Protein AF-A0A453T5A2-F1 (afdb_monomer_lite)

Radius of gyration: 12.83 Å; chains: 1; bounding box: 34×13×29 Å

Foldseek 3Di:
DFEEPDDWDFDDPVDPDDGDGGDQVVSQVVSCVVPVGGYDDCPCCVPVND

InterPro domains:
  IPR029058 Alpha/Beta hydrolase fold [G3DSA:3.40.50.1820] (1-50)
  IPR042269 Serine carboxypeptidase S28, SKS domain [G3DSA:1.20.120.980] (9-21)

pLDDT: mean 94.62, std 3.25, range [79.69, 98.06]

Organism: Aegilops tauschii subsp. strangulata (NCBI:txid200361)

Structure (mmCIF, N/CA/C/O backbone):
data_AF-A0A453T5A2-F1
#
_entry.id   AF-A0A453T5A2-F1
#
loop_
_atom_site.group_PDB
_atom_site.id
_atom_site.type_symbol
_atom_site.label_atom_id
_atom_site.label_alt_id
_atom_site.label_comp_id
_atom_site.label_asym_id
_atom_site.label_entity_id
_atom_site.label_seq_id
_atom_site.pdbx_PDB_ins_code
_atom_site.Cartn_x
_atom_site.Cartn_y
_atom_site.Cartn_z
_atom_site.occupancy
_atom_site.B_iso_or_equiv
_atom_site.auth_seq_id
_atom_site.auth_comp_id
_atom_site.auth_asym_id
_atom_site.auth_atom_id
_atom_site.pdbx_PDB_model_num
ATOM 1 N N . ALA A 1 1 ? -5.234 -10.609 -1.713 1.00 82.12 1 ALA A N 1
ATOM 2 C CA . ALA A 1 1 ? -6.498 -10.388 -0.982 1.00 82.12 1 ALA A CA 1
ATOM 3 C C . ALA A 1 1 ? -7.246 -9.189 -1.551 1.00 82.12 1 ALA A C 1
ATOM 5 O O . ALA A 1 1 ? -6.593 -8.219 -1.932 1.00 82.12 1 ALA A O 1
ATOM 6 N N . CYS A 1 2 ? -8.578 -9.272 -1.629 1.00 94.25 2 CYS A N 1
ATOM 7 C CA . CYS A 1 2 ? -9.412 -8.313 -2.371 1.00 94.25 2 CYS A CA 1
ATOM 8 C C . CYS A 1 2 ? -10.556 -7.674 -1.574 1.00 94.25 2 CYS A C 1
ATOM 10 O O . CYS A 1 2 ? -11.278 -6.848 -2.121 1.00 94.25 2 CYS A O 1
ATOM 12 N N . THR A 1 3 ? -10.707 -8.025 -0.299 1.00 95.00 3 THR A N 1
ATOM 13 C CA . THR A 1 3 ? -11.721 -7.448 0.589 1.00 95.00 3 THR A CA 1
ATOM 14 C C . THR A 1 3 ? -11.039 -6.807 1.792 1.00 95.00 3 THR A C 1
ATOM 16 O O . THR A 1 3 ? -10.579 -5.676 1.682 1.00 95.00 3 THR A O 1
ATOM 19 N N . GLU A 1 4 ? -10.918 -7.528 2.902 1.00 94.56 4 GLU A N 1
ATOM 20 C CA . GLU A 1 4 ? -10.491 -6.977 4.192 1.00 94.56 4 GLU A CA 1
ATOM 21 C C . GLU A 1 4 ? -9.016 -7.265 4.477 1.00 94.56 4 GLU A C 1
ATOM 23 O O . GLU A 1 4 ? -8.263 -6.357 4.807 1.00 94.56 4 GLU A O 1
ATOM 28 N N . MET A 1 5 ? -8.567 -8.512 4.278 1.00 93.56 5 MET A N 1
ATOM 29 C CA . MET A 1 5 ? -7.197 -8.948 4.604 1.00 93.56 5 MET A CA 1
ATOM 30 C C . MET A 1 5 ? -6.140 -8.486 3.595 1.00 93.56 5 MET A C 1
ATOM 32 O O . MET A 1 5 ? -5.428 -9.299 3.006 1.00 93.56 5 MET A O 1
ATOM 36 N N . VAL A 1 6 ? -6.030 -7.184 3.341 1.00 94.31 6 VAL A N 1
ATOM 37 C CA . VAL A 1 6 ? -5.031 -6.634 2.421 1.00 94.31 6 VAL A CA 1
ATOM 38 C C . VAL A 1 6 ? -3.700 -6.440 3.131 1.00 94.31 6 VAL A C 1
ATOM 40 O O .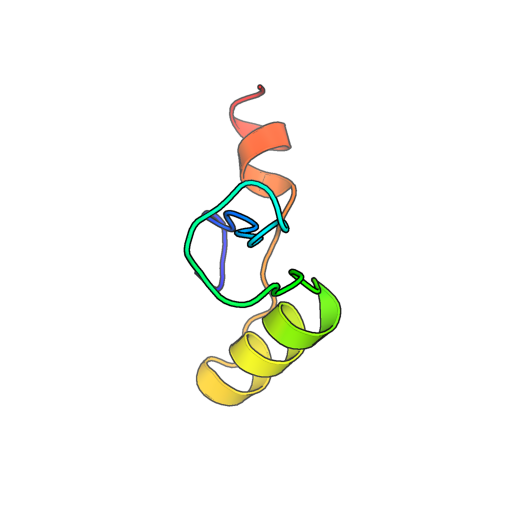 VAL A 1 6 ? -3.498 -5.471 3.847 1.00 94.31 6 VAL A O 1
ATOM 43 N N . MET A 1 7 ? -2.769 -7.356 2.868 1.00 93.38 7 MET A N 1
ATOM 44 C CA . MET A 1 7 ? -1.377 -7.228 3.292 1.00 93.38 7 MET A CA 1
ATOM 45 C C . MET A 1 7 ? -0.530 -6.687 2.129 1.00 93.38 7 MET A C 1
ATOM 47 O O . MET A 1 7 ? -0.430 -7.367 1.094 1.00 93.38 7 MET A O 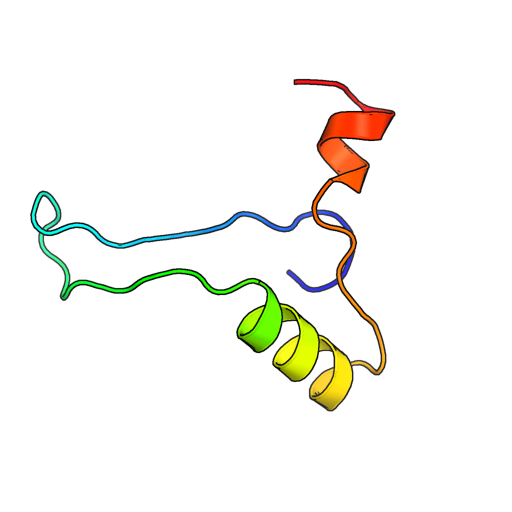1
ATOM 51 N N . PRO A 1 8 ? 0.031 -5.470 2.246 1.00 92.31 8 PRO A N 1
ATOM 52 C CA . PRO A 1 8 ? 0.959 -4.927 1.266 1.00 92.31 8 PRO A CA 1
ATOM 53 C C . PRO A 1 8 ? 2.302 -5.652 1.393 1.00 92.31 8 PRO A C 1
ATOM 55 O O . PRO A 1 8 ? 2.946 -5.616 2.436 1.00 92.31 8 PRO A O 1
ATOM 58 N N . MET A 1 9 ? 2.709 -6.345 0.331 1.00 91.62 9 MET A N 1
ATOM 59 C CA . MET A 1 9 ? 4.000 -7.031 0.258 1.00 91.62 9 MET A CA 1
ATOM 60 C C . MET A 1 9 ? 4.897 -6.276 -0.710 1.00 91.62 9 MET A C 1
ATOM 62 O O . MET A 1 9 ? 4.499 -6.012 -1.846 1.00 91.62 9 MET A O 1
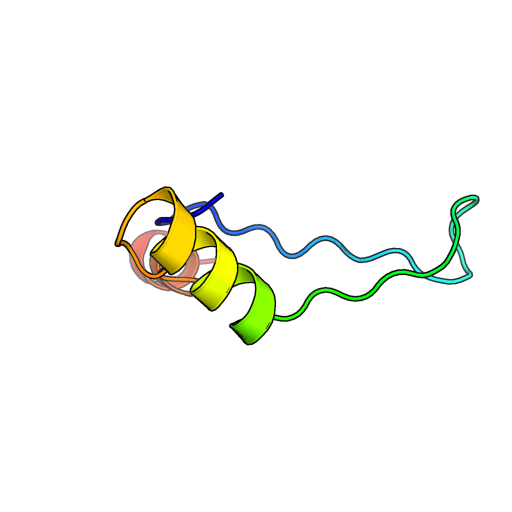ATOM 66 N N . THR A 1 10 ? 6.097 -5.944 -0.258 1.00 94.50 10 THR A N 1
ATOM 67 C CA . THR A 1 10 ? 7.133 -5.309 -1.066 1.00 94.50 10 THR A CA 1
ATOM 68 C C . THR A 1 10 ? 8.407 -6.131 -0.982 1.00 94.50 10 THR A C 1
ATOM 70 O O . THR A 1 10 ? 8.617 -6.905 -0.047 1.00 94.50 10 THR A O 1
ATOM 73 N N . VAL A 1 11 ? 9.254 -5.979 -1.988 1.00 96.50 11 VAL A N 1
ATOM 74 C CA . VAL A 1 11 ? 10.564 -6.611 -2.058 1.00 96.50 11 VAL A CA 1
ATOM 75 C C . VAL A 1 11 ? 11.586 -5.492 -2.181 1.00 96.50 11 VAL A C 1
ATOM 77 O O . VAL A 1 11 ? 11.575 -4.746 -3.162 1.00 96.50 11 VAL A O 1
ATOM 80 N N . SER A 1 12 ? 12.429 -5.346 -1.160 1.00 94.62 12 SER A N 1
ATOM 81 C CA . SER A 1 12 ? 13.516 -4.367 -1.128 1.00 94.62 12 SER A CA 1
ATOM 82 C C . SER A 1 12 ? 14.823 -4.974 -1.648 1.00 94.62 12 SER A C 1
ATOM 84 O O . SER A 1 12 ? 14.960 -6.195 -1.769 1.00 94.62 12 SER A O 1
ATOM 86 N N . ASN A 1 13 ? 15.815 -4.112 -1.887 1.00 94.69 13 ASN A N 1
ATOM 87 C CA . ASN A 1 13 ? 17.178 -4.520 -2.254 1.00 94.69 13 ASN A CA 1
ATOM 88 C C . ASN A 1 13 ? 17.930 -5.248 -1.121 1.00 94.69 13 ASN A C 1
ATOM 90 O O . ASN A 1 13 ? 19.036 -5.728 -1.337 1.00 94.69 13 ASN A O 1
ATOM 94 N N . GLU A 1 14 ? 17.355 -5.315 0.082 1.00 95.50 14 GLU A N 1
ATOM 95 C CA . GLU A 1 14 ? 17.895 -6.083 1.213 1.00 95.50 14 GLU A CA 1
ATOM 96 C C . GLU A 1 14 ? 17.495 -7.565 1.136 1.00 95.50 14 GLU A C 1
ATOM 98 O O . GLU A 1 14 ? 18.036 -8.404 1.853 1.00 95.50 14 GLU A O 1
ATOM 103 N N . SER A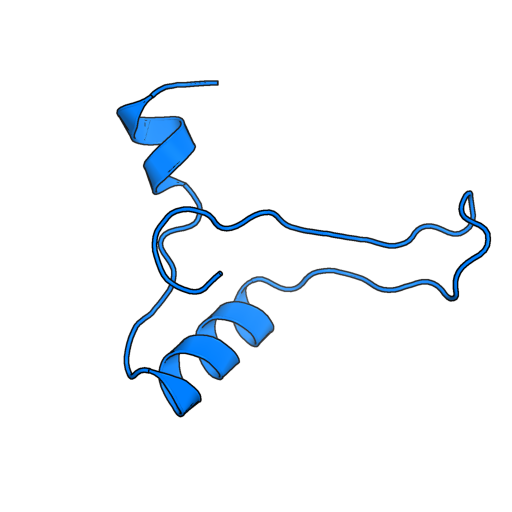 1 15 ? 16.536 -7.895 0.268 1.00 95.19 15 SER A N 1
ATOM 104 C CA . SER A 1 15 ? 16.107 -9.265 0.017 1.00 95.19 15 SER A CA 1
ATOM 105 C C . SER A 1 15 ? 16.874 -9.895 -1.153 1.00 95.19 15 SER A C 1
ATOM 107 O O . SER A 1 15 ? 17.452 -9.204 -1.988 1.00 95.19 15 SER A O 1
ATOM 109 N N . MET A 1 16 ? 16.832 -11.226 -1.261 1.00 97.25 16 MET A N 1
ATOM 110 C CA . MET A 1 16 ? 17.447 -11.964 -2.378 1.00 97.25 16 MET A CA 1
ATOM 111 C C . MET A 1 16 ? 16.595 -11.971 -3.663 1.00 97.25 16 MET A C 1
ATOM 113 O O . MET A 1 16 ? 16.949 -12.646 -4.629 1.00 97.25 16 MET A O 1
ATOM 117 N N . PHE A 1 17 ? 15.458 -11.270 -3.681 1.00 97.12 17 PHE A N 1
ATOM 118 C CA . PHE A 1 17 ? 14.519 -11.257 -4.802 1.00 97.12 17 PHE A CA 1
ATOM 119 C C . PHE A 1 17 ? 14.574 -9.918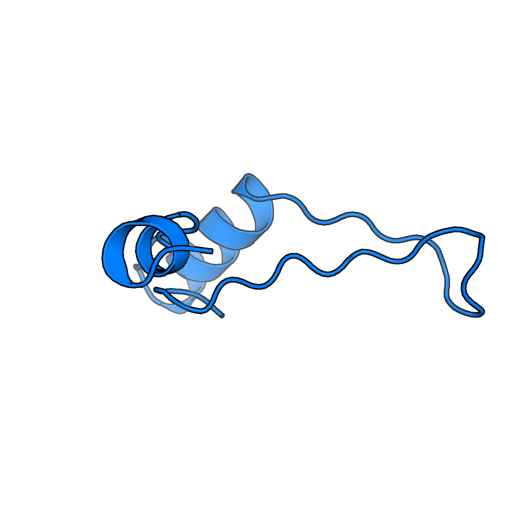 -5.557 1.00 97.12 17 PHE A C 1
ATOM 121 O O . PHE A 1 17 ? 14.908 -8.893 -4.961 1.00 97.12 17 PHE A O 1
ATOM 128 N N . PRO A 1 18 ? 14.223 -9.886 -6.859 1.00 95.81 18 PRO A N 1
ATOM 129 C CA . PRO A 1 18 ? 14.148 -8.638 -7.611 1.00 95.81 18 PRO A CA 1
ATOM 130 C C . PRO A 1 18 ? 13.181 -7.633 -6.964 1.00 95.81 18 PRO A C 1
ATOM 132 O O . PRO A 1 18 ? 12.091 -8.033 -6.540 1.00 95.81 18 PRO A O 1
ATOM 135 N N . PRO A 1 19 ? 13.535 -6.336 -6.917 1.00 95.50 19 PRO A N 1
ATOM 136 C CA . PRO A 1 19 ? 12.746 -5.338 -6.213 1.00 95.50 19 PRO A CA 1
ATOM 137 C C . PRO A 1 19 ? 11.345 -5.209 -6.810 1.00 95.50 19 PRO A C 1
ATOM 139 O O . PRO A 1 19 ? 11.161 -5.152 -8.028 1.00 95.50 19 PRO A O 1
ATOM 142 N N . SER A 1 20 ? 10.345 -5.132 -5.937 1.00 95.00 20 SER A N 1
ATOM 143 C CA . SER A 1 20 ? 8.951 -4.926 -6.324 1.00 95.00 20 SER A CA 1
ATOM 144 C C . SER A 1 20 ? 8.215 -4.095 -5.281 1.00 95.00 20 SER A C 1
ATOM 146 O O . SER A 1 20 ? 8.392 -4.265 -4.073 1.00 95.00 20 SER A O 1
ATOM 148 N N . SER A 1 21 ? 7.395 -3.162 -5.756 1.00 94.81 21 SER A N 1
ATOM 149 C CA . SER A 1 21 ? 6.592 -2.284 -4.912 1.00 94.81 21 SER A CA 1
ATOM 150 C C . SER A 1 21 ? 5.121 -2.682 -4.938 1.00 94.81 21 SER A C 1
ATOM 152 O O . SER A 1 21 ? 4.598 -3.201 -5.928 1.00 94.81 21 SER A O 1
ATOM 154 N N . PHE A 1 22 ? 4.446 -2.410 -3.827 1.00 93.88 22 PHE A N 1
ATOM 155 C CA . PHE A 1 22 ? 3.005 -2.536 -3.710 1.00 93.88 22 PHE A CA 1
ATOM 156 C C . PHE A 1 22 ? 2.344 -1.227 -4.158 1.00 93.88 22 PHE A C 1
ATOM 158 O O . PHE A 1 22 ? 2.840 -0.151 -3.836 1.00 93.88 22 PHE A O 1
ATOM 165 N N . SER A 1 23 ? 1.241 -1.323 -4.903 1.00 94.75 23 SER A N 1
ATOM 166 C CA . SER A 1 23 ? 0.385 -0.182 -5.253 1.00 94.75 23 SER A CA 1
ATOM 167 C C . SER A 1 23 ? -1.064 -0.534 -4.961 1.00 94.75 23 SER A C 1
ATOM 169 O O . SER A 1 23 ? -1.585 -1.557 -5.428 1.00 94.75 23 SER A O 1
ATOM 171 N N . ASP A 1 24 ? -1.698 0.352 -4.208 1.00 92.56 24 ASP A N 1
ATOM 172 C CA . ASP A 1 24 ? -3.077 0.243 -3.753 1.00 92.56 24 ASP A CA 1
ATOM 173 C C . ASP A 1 24 ? -4.033 0.315 -4.943 1.00 92.56 24 ASP A C 1
ATOM 175 O O . ASP A 1 24 ? -4.962 -0.487 -5.049 1.00 92.56 24 ASP A O 1
ATOM 179 N N . GLU A 1 25 ? -3.754 1.210 -5.892 1.00 95.38 25 GLU A N 1
ATOM 180 C CA . GLU A 1 25 ? -4.532 1.406 -7.113 1.00 95.38 25 GLU A CA 1
ATOM 181 C C . GLU A 1 25 ? -4.506 0.146 -7.969 1.00 95.38 25 GLU A C 1
ATOM 183 O O . GLU A 1 25 ? -5.563 -0.395 -8.293 1.00 95.38 25 GLU A O 1
ATOM 188 N N . LYS A 1 26 ? -3.312 -0.392 -8.254 1.00 95.50 26 LYS A N 1
ATOM 189 C CA . LYS A 1 26 ? -3.170 -1.617 -9.056 1.00 95.50 26 LYS A CA 1
ATOM 190 C C . LYS A 1 26 ? -3.872 -2.800 -8.403 1.00 95.50 26 LYS A C 1
ATOM 192 O O . LYS A 1 26 ? -4.509 -3.603 -9.086 1.00 95.50 26 LYS A O 1
ATOM 197 N N . ARG A 1 27 ? -3.775 -2.924 -7.074 1.00 95.19 27 ARG A N 1
ATOM 198 C CA . ARG A 1 27 ? -4.490 -3.973 -6.338 1.00 95.19 27 ARG A CA 1
ATOM 199 C C . ARG A 1 27 ? -6.003 -3.755 -6.405 1.00 95.19 27 ARG A C 1
ATOM 201 O O . ARG A 1 27 ? -6.727 -4.725 -6.613 1.00 95.19 27 ARG A O 1
ATOM 208 N N . SER A 1 28 ? -6.476 -2.521 -6.243 1.00 96.06 28 SER A N 1
ATOM 209 C CA . SER A 1 28 ? -7.897 -2.159 -6.285 1.00 96.06 28 SER A CA 1
ATOM 210 C C . SER A 1 28 ? -8.513 -2.428 -7.654 1.00 96.06 28 SER A C 1
ATOM 212 O O . SER A 1 28 ? -9.555 -3.075 -7.741 1.00 96.06 28 SER A O 1
ATOM 214 N N . GLU A 1 29 ? -7.838 -2.017 -8.726 1.00 97.56 29 GLU A N 1
ATOM 215 C CA . GLU A 1 29 ? -8.252 -2.276 -10.105 1.00 97.56 29 GLU A CA 1
ATOM 216 C C . GLU A 1 29 ? -8.263 -3.770 -10.416 1.00 97.56 29 GLU A C 1
ATOM 218 O O . GLU A 1 29 ? -9.272 -4.281 -10.897 1.00 97.56 29 GLU A O 1
ATOM 223 N N . GLY A 1 30 ? -7.197 -4.499 -10.071 1.00 96.50 30 GLY A N 1
ATOM 224 C CA . GLY A 1 30 ? -7.137 -5.945 -10.281 1.00 96.50 30 GLY A CA 1
ATOM 225 C C . GLY A 1 30 ? -8.266 -6.690 -9.563 1.00 96.50 30 GLY A C 1
ATOM 226 O O . GLY A 1 30 ? -8.898 -7.575 -10.137 1.00 96.50 30 GLY A O 1
ATOM 227 N N . CYS A 1 31 ? -8.577 -6.303 -8.326 1.00 97.25 31 CYS A N 1
ATOM 228 C CA . CYS A 1 31 ? -9.686 -6.890 -7.579 1.00 97.25 31 CYS A CA 1
ATOM 229 C C . CYS A 1 31 ? -11.054 -6.533 -8.171 1.00 97.25 31 CYS A C 1
ATOM 231 O O . CYS A 1 31 ? -11.931 -7.395 -8.227 1.00 97.25 31 CYS A O 1
ATOM 233 N N . HIS A 1 32 ? -11.233 -5.306 -8.660 1.00 97.75 32 HIS A N 1
ATOM 234 C CA . HIS A 1 32 ? -12.482 -4.897 -9.290 1.00 97.75 32 HIS A CA 1
ATOM 235 C C . HIS A 1 32 ? -12.708 -5.613 -10.626 1.00 97.75 32 HIS A C 1
ATOM 237 O O . HIS A 1 32 ? -13.818 -6.061 -10.892 1.00 97.75 32 HIS A O 1
ATOM 243 N N . LEU A 1 33 ? -11.659 -5.792 -11.429 1.00 98.06 33 LEU A N 1
ATOM 244 C CA . LEU A 1 33 ? -11.742 -6.504 -12.706 1.00 98.06 33 LEU A CA 1
ATOM 245 C C . LEU A 1 33 ? -12.099 -7.983 -12.530 1.00 98.06 33 LEU A C 1
ATOM 247 O O . LEU A 1 33 ? -12.889 -8.514 -13.302 1.00 98.06 33 LEU A O 1
ATOM 251 N N . VAL A 1 34 ? -11.527 -8.650 -11.524 1.00 97.56 34 VAL A N 1
ATOM 252 C CA . VAL A 1 34 ? -11.724 -10.096 -11.324 1.00 97.56 34 VAL A CA 1
ATOM 253 C C . VAL A 1 34 ? -12.982 -10.403 -10.508 1.00 97.56 34 VAL A C 1
ATOM 255 O O . VAL A 1 34 ? -13.670 -11.380 -10.787 1.00 97.56 34 VAL A O 1
ATOM 258 N N . TYR A 1 35 ? -13.292 -9.586 -9.499 1.00 96.75 35 TYR A N 1
ATOM 259 C CA . TYR A 1 35 ? -14.325 -9.892 -8.501 1.00 96.75 35 TYR A CA 1
ATOM 260 C C . TYR A 1 35 ? -15.417 -8.823 -8.385 1.00 96.75 35 TYR A C 1
ATOM 262 O O . TYR A 1 35 ? -16.340 -8.984 -7.591 1.00 96.75 35 TYR A O 1
ATOM 270 N N . GLY A 1 36 ? -15.313 -7.701 -9.100 1.00 97.19 36 GLY A N 1
ATOM 271 C CA . GLY A 1 36 ? -16.256 -6.582 -8.994 1.00 97.19 36 GLY A CA 1
ATOM 272 C C . GLY A 1 36 ? -16.157 -5.787 -7.687 1.00 97.19 36 GLY A C 1
ATOM 273 O O . GLY A 1 36 ? -16.836 -4.773 -7.541 1.00 97.19 36 GLY A O 1
ATOM 274 N N . VAL A 1 37 ? -15.288 -6.179 -6.750 1.00 97.00 37 VAL A N 1
ATOM 275 C CA . VAL A 1 37 ? -15.146 -5.538 -5.433 1.00 97.00 37 VAL A CA 1
ATOM 276 C C . VAL A 1 37 ? -13.907 -4.657 -5.356 1.00 97.00 37 VAL A C 1
ATOM 278 O O . VAL A 1 37 ? -12.900 -4.915 -6.015 1.00 97.00 37 VAL A O 1
ATOM 281 N N . ARG A 1 38 ? -13.962 -3.631 -4.503 1.00 96.81 38 ARG A N 1
ATOM 282 C CA . ARG A 1 38 ? -12.792 -2.827 -4.141 1.00 96.81 38 ARG A CA 1
ATOM 283 C C . ARG A 1 38 ? -12.334 -3.176 -2.719 1.00 96.81 38 ARG A C 1
ATOM 285 O O . ARG A 1 38 ? -13.175 -3.195 -1.817 1.00 96.81 38 ARG A O 1
ATOM 292 N N . PRO A 1 39 ? -11.035 -3.446 -2.510 1.00 96.56 39 PRO A N 1
ATOM 293 C CA . PRO A 1 39 ? -10.492 -3.755 -1.195 1.00 96.56 39 PRO A CA 1
ATOM 294 C C . PRO A 1 39 ? -10.642 -2.585 -0.216 1.00 96.56 39 PRO A C 1
ATOM 296 O O . PRO A 1 39 ? -10.517 -1.423 -0.599 1.00 96.56 39 PRO A O 1
ATOM 299 N N . ARG A 1 40 ? -10.848 -2.903 1.066 1.00 95.31 40 ARG A N 1
ATOM 300 C CA . ARG A 1 40 ? -10.926 -1.948 2.179 1.00 95.31 40 ARG A CA 1
ATOM 301 C C . ARG A 1 40 ? -9.680 -2.074 3.049 1.00 95.31 40 ARG A C 1
ATOM 303 O O . ARG A 1 40 ? -9.688 -2.763 4.063 1.00 95.31 40 ARG A O 1
ATOM 310 N N . MET A 1 41 ? -8.604 -1.414 2.638 1.00 92.62 41 MET A N 1
ATOM 311 C CA . MET A 1 41 ? -7.274 -1.616 3.226 1.00 92.62 41 MET A CA 1
ATOM 312 C C . MET A 1 41 ? -7.189 -1.329 4.726 1.00 92.62 41 MET A C 1
ATOM 314 O O . MET A 1 41 ? -6.523 -2.063 5.444 1.00 92.62 41 MET A O 1
ATOM 318 N N . HIS A 1 42 ? -7.891 -0.305 5.205 1.00 93.25 42 HIS A N 1
ATOM 319 C CA . HIS A 1 42 ? -7.838 0.081 6.615 1.00 93.25 42 HIS A CA 1
ATOM 320 C C . HIS A 1 42 ? -8.872 -0.625 7.495 1.00 93.25 42 HIS A C 1
ATOM 322 O O . HIS A 1 42 ? -8.839 -0.445 8.705 1.00 93.25 42 HIS A O 1
ATOM 328 N N . TRP A 1 43 ? -9.768 -1.440 6.926 1.00 94.56 43 TRP A N 1
ATOM 329 C CA . TRP A 1 43 ? -10.885 -2.024 7.675 1.00 94.56 43 TRP A CA 1
ATOM 330 C C . TRP A 1 43 ? -10.421 -2.840 8.880 1.00 94.56 43 TRP A C 1
ATOM 332 O O . TRP A 1 43 ? -10.903 -2.625 9.982 1.00 94.56 43 TRP A O 1
ATOM 342 N N . ILE A 1 44 ? -9.419 -3.703 8.698 1.00 94.12 44 ILE A N 1
ATOM 343 C CA . ILE A 1 44 ? -8.892 -4.530 9.792 1.00 94.12 44 ILE A CA 1
ATOM 344 C C . ILE A 1 44 ? -8.277 -3.672 10.892 1.00 94.12 44 ILE A C 1
ATOM 346 O O . ILE A 1 44 ? -8.586 -3.879 12.059 1.00 94.12 44 ILE A O 1
ATOM 350 N N . THR A 1 45 ? -7.451 -2.689 10.526 1.00 94.31 45 THR A N 1
ATOM 351 C CA . THR A 1 45 ? -6.831 -1.781 11.501 1.00 94.31 45 THR A CA 1
ATOM 352 C C . THR A 1 45 ? -7.850 -0.872 12.190 1.00 94.31 45 THR A C 1
ATOM 354 O O . THR A 1 45 ? -7.607 -0.426 13.304 1.00 94.31 45 THR A O 1
ATOM 357 N N . THR A 1 46 ? -8.988 -0.585 11.550 1.00 94.75 46 THR A N 1
ATOM 358 C CA . THR A 1 46 ? -10.089 0.181 12.148 1.00 94.75 46 THR A CA 1
ATOM 359 C C . THR A 1 46 ? -10.913 -0.671 13.112 1.00 94.75 46 THR A C 1
ATOM 361 O O . THR A 1 46 ? -11.195 -0.213 14.212 1.00 94.75 46 THR A O 1
ATOM 364 N N . GLU A 1 47 ? -11.277 -1.894 12.727 1.00 96.44 47 GLU A N 1
ATOM 365 C CA . GLU A 1 47 ? -12.147 -2.769 13.525 1.00 96.44 47 GLU A CA 1
ATOM 366 C C . GLU A 1 47 ? -11.422 -3.425 14.698 1.00 96.44 47 GLU A C 1
ATOM 368 O O . GLU A 1 47 ? -11.936 -3.477 15.813 1.00 96.44 47 GLU A O 1
ATOM 373 N N . TYR A 1 48 ? -10.220 -3.937 14.450 1.00 95.44 48 TYR A N 1
ATOM 374 C CA . TYR A 1 48 ? -9.475 -4.727 15.429 1.00 95.44 48 TYR A CA 1
ATOM 375 C C . TYR A 1 48 ? -8.330 -3.948 16.076 1.00 95.44 48 TYR A C 1
ATOM 377 O O . TYR A 1 48 ? -7.694 -4.452 17.001 1.00 95.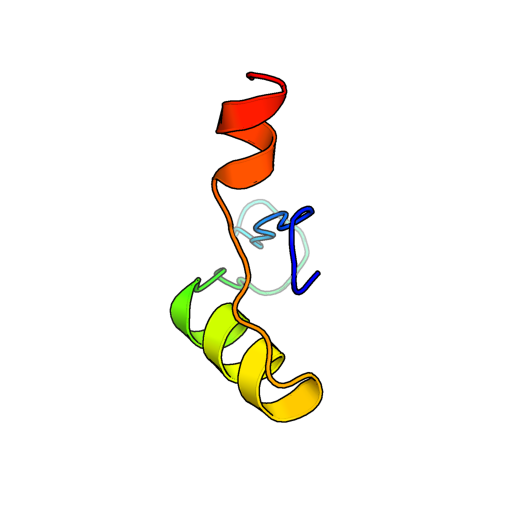44 48 TYR A O 1
ATOM 385 N N . GLY A 1 49 ? -8.079 -2.721 15.619 1.00 90.62 49 GLY A N 1
ATOM 386 C CA . GLY A 1 49 ? -6.899 -1.964 16.008 1.00 90.62 49 GLY A CA 1
ATOM 387 C C . GLY A 1 49 ? -5.615 -2.518 15.387 1.00 90.62 49 GLY A C 1
ATOM 388 O O . GLY A 1 49 ? -5.634 -3.355 14.479 1.00 90.62 49 GLY A O 1
ATOM 389 N N . GLY A 1 50 ? -4.489 -2.010 15.880 1.00 79.69 50 GLY A N 1
ATOM 390 C CA . GLY A 1 50 ? -3.132 -2.395 15.503 1.00 79.69 50 GLY A CA 1
ATOM 391 C C . GLY A 1 50 ? -2.148 -2.033 16.600 1.00 79.69 50 GLY A C 1
ATOM 392 O O . GLY A 1 50 ? -2.407 -1.024 17.296 1.00 79.69 50 GLY A O 1
#

Sequence (50 aa):
ACTEMVMPMTVSNESMFPPSSFSDEKRSEGCHLVYGVRPRMHWITTEYGG

Secondary structure (DSSP, 8-state):
--SS------B-TTSSS--B---HHHHHHHHHHHHS----TTHHHHHS--